Protein AF-A0A6A4F486-F1 (afdb_monomer)

InterPro domains:
  IPR052579 Zinc finger SWIM domain-containing protein [PTHR31569] (1-93)

pLDDT: mean 92.72, std 6.43, range [51.19, 98.0]

Sequence (93 aa):
MNEVRVLQSHFPEARVLICHFHVIKYLKEKRTKPEFGKVSSDDASQVDAAVHKMVYASSQEEYNSTRESLRGLCSRIGLEEFCKYFTKNWDSC

Secondary structure (DSSP, 8-state):
--HHHHHHHH-TTPPPPPPHHHHHHHHHHHHTSGGG----HHHHHHHHHHHHHHHT-SSHHHHHHHHHHHHHHHHHHT-HHHHHHHIIIIIT-

Solvent-accessible surface area (backbone atoms only — not comparable to full-atom values): 5460 Å² total; per-residue (Å²): 136,56,72,68,60,54,47,44,73,77,36,73,89,59,81,90,76,81,55,66,70,57,51,52,53,49,50,53,60,53,55,71,34,72,92,31,43,79,69,54,74,68,59,48,51,53,52,49,51,37,52,48,49,39,75,66,39,90,44,71,66,56,24,51,56,38,50,54,51,46,52,56,49,22,66,73,60,59,25,51,62,42,50,52,48,45,43,72,73,60,68,72,113

Organism: NCBI:txid129364

Radius of gyration: 14.82 Å; Cα contacts (8 Å, |Δi|>4): 57; chains: 1; bounding box: 40×21×34 Å

Foldseek 3Di:
DDPVVVCCVVPVPDDDDDDLVCQLVVLLVVLPDPVQPDFDPVLSVLLSVLSNQLSPPPDPVSNVVSLVVNCVSCVVGRRNVSNVVCCVPPVVD

Mean predicted aligned error: 4.0 Å

Structure (mmCIF, N/CA/C/O backbone):
data_AF-A0A6A4F486-F1
#
_entry.id   AF-A0A6A4F486-F1
#
loop_
_atom_site.group_PDB
_atom_site.id
_atom_site.type_symbol
_atom_site.label_atom_id
_atom_site.label_alt_id
_atom_site.label_comp_id
_atom_site.label_asym_id
_atom_site.label_entity_id
_atom_site.label_seq_id
_atom_site.pdbx_PDB_ins_code
_atom_site.Cartn_x
_atom_site.Cartn_y
_atom_site.Cartn_z
_atom_site.occupancy
_atom_site.B_iso_or_equiv
_atom_site.auth_seq_id
_atom_site.auth_comp_id
_atom_site.auth_asym_id
_atom_site.auth_atom_id
_atom_site.pdbx_PDB_model_num
ATOM 1 N N . MET A 1 1 ? -26.182 -6.553 -3.067 1.00 51.19 1 MET A N 1
ATOM 2 C CA . MET A 1 1 ? -25.978 -6.517 -1.601 1.00 51.19 1 MET A CA 1
ATOM 3 C C . MET A 1 1 ? -24.478 -6.672 -1.368 1.00 51.19 1 MET A C 1
ATOM 5 O O . MET A 1 1 ? -23.908 -7.559 -1.979 1.00 51.19 1 MET A O 1
ATOM 9 N N . ASN A 1 2 ? -23.822 -5.768 -0.637 1.00 81.94 2 ASN A N 1
ATOM 10 C CA . ASN A 1 2 ? -22.379 -5.845 -0.346 1.00 81.94 2 ASN A CA 1
ATOM 11 C C . ASN A 1 2 ? -22.216 -6.543 1.017 1.00 81.94 2 ASN A C 1
ATOM 13 O O . ASN A 1 2 ? -22.926 -6.156 1.943 1.00 81.94 2 ASN A O 1
ATOM 17 N N . GLU A 1 3 ? -21.334 -7.539 1.143 1.00 83.75 3 GLU A N 1
ATOM 18 C CA . GLU A 1 3 ? -21.087 -8.281 2.396 1.00 83.75 3 GLU A CA 1
ATOM 19 C C . GLU A 1 3 ? -20.834 -7.348 3.587 1.00 83.75 3 GLU A C 1
ATOM 21 O O . GLU A 1 3 ? -21.384 -7.561 4.665 1.00 83.75 3 GLU A O 1
ATOM 26 N N . VAL A 1 4 ? -20.113 -6.240 3.376 1.00 86.75 4 VAL A N 1
ATOM 27 C CA . VAL A 1 4 ? -19.856 -5.235 4.422 1.00 86.75 4 VAL A CA 1
ATOM 28 C C . VAL A 1 4 ? -21.155 -4.623 4.952 1.00 86.75 4 VAL A C 1
ATOM 30 O O . VAL A 1 4 ? -21.305 -4.444 6.156 1.00 86.75 4 VAL A O 1
ATOM 33 N N . ARG A 1 5 ? -22.129 -4.349 4.074 1.00 89.12 5 ARG A N 1
ATOM 34 C CA . ARG A 1 5 ? -23.426 -3.780 4.480 1.00 89.12 5 ARG A CA 1
ATOM 35 C C . ARG A 1 5 ? -24.263 -4.771 5.285 1.00 89.12 5 ARG A C 1
ATOM 37 O O . ARG A 1 5 ? -25.002 -4.347 6.164 1.00 89.12 5 ARG A O 1
ATOM 44 N N . VAL A 1 6 ? -24.147 -6.065 4.986 1.00 93.31 6 VAL A N 1
ATOM 45 C CA . VAL A 1 6 ? -24.819 -7.127 5.750 1.00 93.31 6 VAL A CA 1
ATOM 46 C C . VAL A 1 6 ? -24.199 -7.237 7.143 1.00 93.31 6 VAL A C 1
ATOM 48 O O . VAL A 1 6 ? -24.916 -7.276 8.138 1.00 93.31 6 VAL A O 1
ATOM 51 N N . LEU A 1 7 ? -22.866 -7.206 7.243 1.00 92.38 7 LEU A N 1
ATOM 52 C CA . LEU A 1 7 ? -22.184 -7.209 8.539 1.00 92.38 7 LEU A CA 1
ATOM 53 C C . LEU A 1 7 ? -22.568 -5.986 9.381 1.00 92.38 7 LEU A C 1
ATOM 55 O O . LEU A 1 7 ? -22.900 -6.142 10.549 1.00 92.38 7 LEU A O 1
ATOM 59 N N . GLN A 1 8 ? -22.613 -4.797 8.779 1.00 91.56 8 GLN A N 1
ATOM 60 C CA . GLN A 1 8 ? -23.032 -3.568 9.460 1.00 91.56 8 GLN A CA 1
ATOM 61 C C . GLN A 1 8 ? -24.490 -3.612 9.941 1.00 91.56 8 GLN A C 1
ATOM 63 O O . GLN A 1 8 ? -24.785 -3.087 11.009 1.00 91.56 8 GLN A O 1
ATOM 68 N N . SER A 1 9 ? -25.407 -4.233 9.187 1.00 94.38 9 SER A N 1
ATOM 69 C CA . SER A 1 9 ? -26.814 -4.320 9.603 1.00 94.38 9 SER A CA 1
ATOM 70 C C . SER A 1 9 ? -27.040 -5.313 10.742 1.00 94.38 9 SER A C 1
ATOM 72 O O . SER A 1 9 ? -27.917 -5.093 11.570 1.00 94.38 9 SER A O 1
ATOM 74 N N . HIS A 1 10 ? -26.281 -6.412 10.776 1.00 96.00 10 HIS A N 1
ATOM 75 C CA . HIS A 1 10 ? -26.416 -7.446 11.807 1.00 96.00 10 HIS A CA 1
ATOM 76 C C . HIS A 1 10 ? -25.550 -7.188 13.047 1.00 96.00 10 HIS A C 1
ATOM 78 O O . HIS A 1 10 ? -25.905 -7.634 14.136 1.00 96.00 10 HIS A O 1
ATOM 84 N N . PHE A 1 11 ? -24.441 -6.462 12.897 1.00 95.19 11 PHE A N 1
ATOM 85 C CA . PHE A 1 11 ? -23.478 -6.176 13.959 1.00 95.19 11 PHE A CA 1
ATOM 86 C C . PHE A 1 11 ? -23.098 -4.684 13.948 1.00 95.19 11 PHE A C 1
ATOM 88 O O . PHE A 1 11 ? -21.970 -4.342 13.593 1.00 95.19 11 PHE A O 1
ATOM 95 N N . PRO A 1 12 ? -24.020 -3.778 14.327 1.00 93.94 12 PRO A N 1
ATOM 96 C CA . PRO A 1 12 ? -23.812 -2.330 14.202 1.00 93.94 12 PRO A CA 1
ATOM 97 C C . PRO A 1 12 ? -22.637 -1.803 15.041 1.00 93.94 12 PRO A C 1
ATOM 99 O O . PRO A 1 12 ? -21.979 -0.848 14.641 1.00 93.94 12 PRO A O 1
ATOM 102 N N . GLU A 1 13 ? -22.329 -2.465 16.159 1.00 94.88 13 GLU A N 1
ATOM 103 C CA . GLU A 1 13 ? -21.212 -2.110 17.046 1.00 94.88 13 GLU A CA 1
ATOM 104 C C . GLU A 1 13 ? -19.873 -2.747 16.623 1.00 94.88 13 GLU A C 1
ATOM 106 O O . GLU A 1 13 ? -18.823 -2.444 17.192 1.00 94.88 13 GLU A O 1
ATOM 111 N N . ALA A 1 14 ? -19.877 -3.658 15.642 1.00 92.62 14 ALA A N 1
ATOM 112 C CA .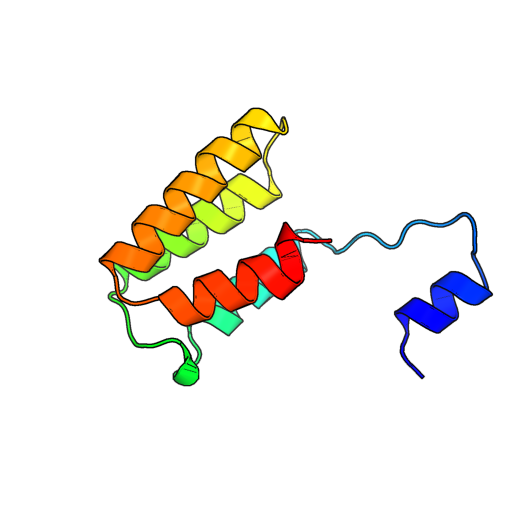 ALA A 1 14 ? -18.663 -4.327 15.189 1.00 92.62 14 ALA A CA 1
ATOM 113 C C . ALA A 1 14 ? -17.932 -3.497 14.127 1.00 92.62 14 ALA A C 1
ATOM 115 O O . ALA A 1 14 ? -18.524 -2.978 13.180 1.00 92.62 14 ALA A O 1
ATOM 116 N N . ARG A 1 15 ? -16.601 -3.443 14.232 1.00 89.44 15 ARG A N 1
ATOM 117 C CA . ARG A 1 15 ? -15.742 -2.875 13.189 1.00 89.44 15 ARG A CA 1
ATOM 118 C C . ARG A 1 15 ? -15.194 -3.988 12.305 1.00 89.44 15 ARG A C 1
ATOM 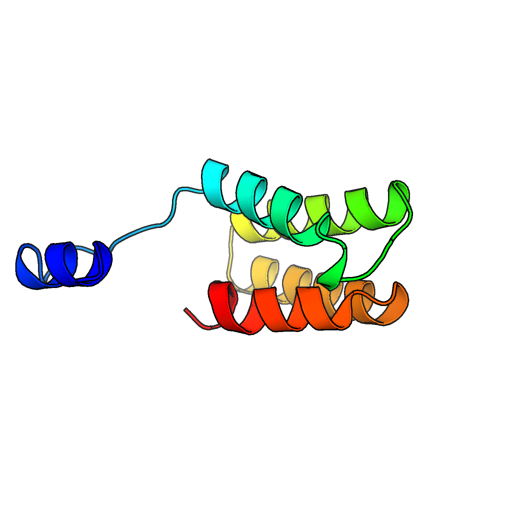120 O O . ARG A 1 15 ? -14.524 -4.896 12.789 1.00 89.44 15 ARG A O 1
ATOM 127 N N . VAL A 1 16 ? -15.437 -3.890 11.002 1.00 86.81 16 VAL A N 1
ATOM 128 C CA . VAL A 1 16 ? -14.819 -4.785 10.018 1.00 86.81 16 VAL A CA 1
ATOM 129 C C . VAL A 1 16 ? -13.381 -4.328 9.794 1.00 86.81 16 VAL A C 1
ATOM 131 O O . VAL A 1 16 ? -13.148 -3.220 9.316 1.00 86.81 16 VAL A O 1
ATOM 134 N N . LEU A 1 17 ? -12.422 -5.178 10.149 1.00 85.69 17 LEU A N 1
ATOM 135 C CA . LEU A 1 17 ? -11.002 -4.950 9.892 1.00 85.69 17 LEU A CA 1
ATOM 136 C C . LEU A 1 17 ? -10.552 -5.806 8.712 1.00 85.69 17 LEU A C 1
ATOM 138 O O . LEU A 1 17 ? -10.934 -6.972 8.595 1.00 85.69 17 LEU A O 1
ATOM 142 N N . ILE A 1 18 ? -9.718 -5.236 7.845 1.00 86.06 18 ILE A N 1
ATOM 143 C CA . ILE A 1 18 ? -9.140 -5.978 6.726 1.00 86.06 18 ILE A CA 1
ATOM 144 C C . ILE A 1 18 ? -7.878 -6.690 7.213 1.00 86.06 18 ILE A C 1
ATOM 146 O O . ILE A 1 18 ? -7.026 -6.114 7.884 1.00 86.06 18 ILE A O 1
ATOM 150 N N . CYS A 1 19 ? -7.751 -7.967 6.866 1.00 91.38 19 CYS A N 1
ATOM 151 C CA . CYS A 1 19 ? -6.592 -8.772 7.225 1.00 91.38 19 CYS A CA 1
ATOM 152 C C . CYS A 1 19 ? -5.313 -8.242 6.553 1.00 91.38 19 CYS A C 1
ATOM 154 O O . CYS A 1 19 ? -5.240 -8.205 5.324 1.00 91.38 19 CYS A O 1
ATOM 156 N N . HIS A 1 20 ? -4.282 -7.930 7.346 1.00 92.31 20 HIS A N 1
ATOM 157 C CA . HIS A 1 20 ? -2.987 -7.419 6.867 1.00 92.31 20 HIS A CA 1
ATOM 158 C C . HIS A 1 20 ? -2.376 -8.275 5.751 1.00 92.31 20 HIS A C 1
ATOM 160 O O . HIS A 1 20 ? -1.952 -7.750 4.722 1.00 92.31 20 HIS A O 1
ATOM 166 N N . PHE A 1 21 ? -2.393 -9.602 5.916 1.00 93.12 21 PHE A N 1
ATOM 167 C CA . PHE A 1 21 ? -1.883 -10.540 4.915 1.00 93.12 21 PHE A CA 1
ATOM 168 C C . PHE A 1 21 ? -2.576 -10.365 3.558 1.00 93.12 21 PHE A C 1
ATOM 170 O O . PHE A 1 21 ? -1.918 -10.290 2.517 1.00 93.12 21 PHE A O 1
ATOM 177 N N . HIS A 1 22 ? -3.906 -10.250 3.568 1.00 92.81 22 HIS A N 1
ATOM 178 C CA . HIS A 1 22 ? -4.680 -10.070 2.347 1.00 92.81 22 HIS A CA 1
ATOM 179 C C . HIS A 1 22 ? -4.481 -8.684 1.735 1.00 92.81 22 HIS A C 1
ATOM 181 O O . HIS A 1 22 ? -4.413 -8.598 0.514 1.00 92.81 22 HIS A O 1
ATOM 187 N N . VAL A 1 23 ? -4.318 -7.628 2.539 1.00 92.00 23 VAL A N 1
ATOM 188 C CA . VAL A 1 23 ? -4.009 -6.281 2.026 1.00 92.00 23 VAL A CA 1
ATOM 189 C C . VAL A 1 23 ? -2.695 -6.276 1.256 1.00 92.00 23 VAL A C 1
ATOM 191 O O . VAL A 1 23 ? -2.659 -5.847 0.103 1.00 92.00 23 VAL A O 1
ATOM 194 N N . ILE A 1 24 ? -1.626 -6.796 1.862 1.00 94.38 24 ILE A N 1
ATOM 195 C CA . ILE A 1 24 ? -0.290 -6.809 1.253 1.00 94.38 24 ILE A CA 1
ATOM 196 C C . ILE A 1 24 ? -0.311 -7.619 -0.044 1.00 94.38 24 ILE A C 1
ATOM 198 O O . ILE A 1 24 ? 0.135 -7.137 -1.087 1.00 94.38 24 ILE A O 1
ATOM 202 N N . LYS A 1 25 ? -0.880 -8.831 0.001 1.00 95.88 25 LYS A N 1
ATOM 203 C CA . LYS A 1 25 ? -1.013 -9.690 -1.179 1.00 95.88 25 LYS A CA 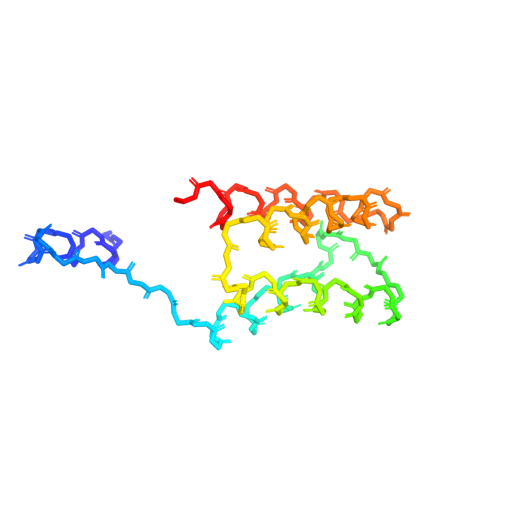1
ATOM 204 C C . LYS A 1 25 ? -1.807 -8.996 -2.288 1.00 95.88 25 LYS A C 1
ATOM 206 O O . LYS A 1 25 ? -1.355 -8.948 -3.429 1.00 95.88 25 LYS A O 1
ATOM 211 N N . TYR A 1 26 ? -2.960 -8.424 -1.951 1.00 95.31 26 TYR A N 1
ATOM 212 C CA . TYR A 1 26 ? -3.851 -7.798 -2.919 1.00 95.31 26 TYR A CA 1
ATOM 213 C C . TYR A 1 26 ? -3.234 -6.561 -3.571 1.00 95.31 26 TYR A C 1
ATOM 215 O O . TYR A 1 26 ? -3.322 -6.399 -4.784 1.00 95.31 26 TYR A O 1
ATOM 223 N N . LEU A 1 27 ? -2.592 -5.683 -2.797 1.00 94.62 27 LEU A N 1
ATOM 224 C CA . LEU A 1 27 ? -1.951 -4.483 -3.336 1.00 94.62 27 LEU A CA 1
ATOM 225 C C . LEU A 1 27 ? -0.778 -4.828 -4.257 1.00 94.62 27 LEU A C 1
ATOM 227 O O . LEU A 1 27 ? -0.641 -4.217 -5.320 1.00 94.62 27 LEU A O 1
ATOM 231 N N . LYS A 1 28 ? -0.002 -5.859 -3.907 1.00 94.69 28 LYS A N 1
ATOM 232 C CA . LYS A 1 28 ? 1.053 -6.401 -4.766 1.00 94.69 28 LYS A CA 1
ATOM 233 C C . LYS A 1 28 ? 0.497 -6.896 -6.103 1.00 94.69 28 LYS A C 1
ATOM 235 O O . LYS A 1 28 ? 1.018 -6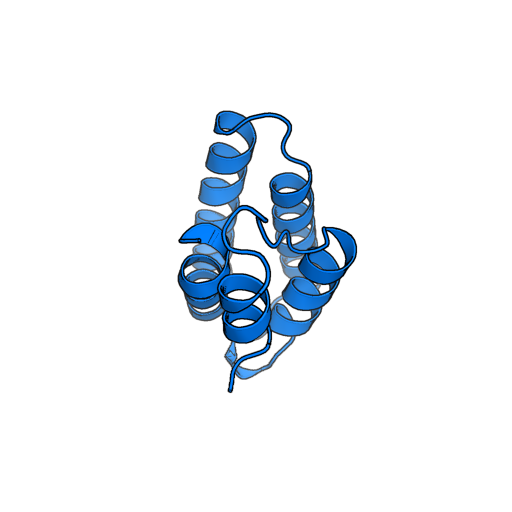.526 -7.153 1.00 94.69 28 LYS A O 1
ATOM 240 N N . GLU A 1 29 ? -0.574 -7.691 -6.072 1.00 95.25 29 GLU A N 1
ATOM 241 C CA . GLU A 1 29 ? -1.273 -8.190 -7.268 1.00 95.25 29 GLU A CA 1
ATOM 242 C C . GLU A 1 29 ? -1.952 -7.071 -8.069 1.00 95.25 29 GLU A C 1
ATOM 244 O O . GLU A 1 29 ? -2.065 -7.150 -9.289 1.00 95.25 29 GLU A O 1
ATOM 249 N N . LYS A 1 30 ? -2.421 -6.011 -7.405 1.00 94.25 30 LYS A N 1
ATOM 250 C CA . LYS A 1 30 ? -3.000 -4.852 -8.083 1.00 94.25 30 LYS A CA 1
ATOM 251 C C . LYS A 1 30 ? -1.955 -4.072 -8.848 1.00 94.25 30 LYS A C 1
ATOM 253 O O . LYS A 1 30 ? -2.195 -3.774 -10.008 1.00 94.25 30 LYS A O 1
ATOM 258 N N . ARG A 1 31 ? -0.804 -3.777 -8.245 1.00 94.25 31 ARG A N 1
ATOM 259 C CA . ARG A 1 31 ? 0.272 -3.034 -8.911 1.00 94.25 31 ARG A CA 1
ATOM 260 C C . ARG A 1 31 ? 0.764 -3.737 -10.180 1.00 94.25 31 ARG A C 1
ATOM 262 O O . ARG A 1 31 ? 1.115 -3.067 -11.139 1.00 94.25 31 ARG A O 1
ATOM 269 N N . THR A 1 32 ? 0.797 -5.072 -10.215 1.00 93.44 32 THR A N 1
ATOM 270 C CA . THR A 1 32 ? 1.260 -5.810 -11.408 1.00 93.44 32 THR A CA 1
ATOM 271 C C . THR A 1 32 ? 0.305 -5.713 -12.594 1.00 93.44 32 THR A C 1
ATOM 273 O O . THR A 1 32 ? 0.639 -6.186 -13.683 1.00 93.44 32 THR A O 1
ATOM 276 N N . LYS A 1 33 ? -0.886 -5.138 -12.408 1.00 94.00 33 LYS A N 1
ATOM 277 C CA . LYS A 1 33 ? -1.856 -5.042 -13.481 1.00 94.00 33 LYS A CA 1
ATOM 278 C C . LYS A 1 33 ? -1.438 -4.010 -14.539 1.00 94.00 33 LYS A C 1
ATOM 280 O O . LYS A 1 33 ? -1.074 -2.891 -14.173 1.00 94.00 33 LYS A O 1
ATOM 285 N N . PRO A 1 34 ? -1.543 -4.341 -15.842 1.00 89.12 34 PRO A N 1
ATOM 286 C CA . PRO A 1 34 ? -1.085 -3.468 -16.921 1.00 89.12 34 PRO A CA 1
ATOM 287 C C . PRO A 1 34 ? -1.722 -2.077 -16.930 1.00 89.12 34 PRO A C 1
ATOM 289 O O . PRO A 1 34 ? -1.074 -1.135 -17.379 1.00 89.12 34 PRO A O 1
ATOM 292 N N . GLU A 1 35 ? -2.959 -1.930 -16.434 1.00 91.06 35 GLU A N 1
ATOM 293 C 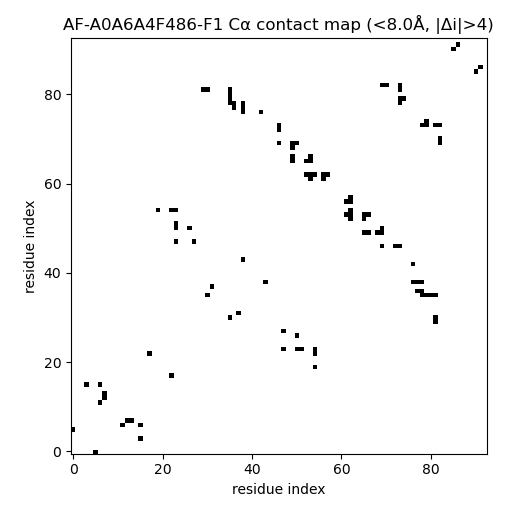CA . GLU A 1 35 ? -3.647 -0.633 -16.371 1.00 91.06 35 GLU A CA 1
ATOM 294 C C . GLU A 1 35 ? -2.932 0.420 -15.515 1.00 91.06 35 GLU A C 1
ATOM 296 O O . GLU A 1 35 ? -3.203 1.608 -15.668 1.00 91.06 35 GLU A O 1
ATOM 301 N N . PHE A 1 36 ? -2.017 0.009 -14.635 1.00 89.94 36 PHE A N 1
ATOM 302 C CA . PHE A 1 36 ? -1.268 0.925 -13.781 1.00 89.94 36 PHE A CA 1
ATOM 303 C C . PHE A 1 36 ? 0.129 1.260 -14.302 1.00 89.94 36 PHE A C 1
ATOM 305 O O . PHE A 1 36 ? 0.808 2.067 -13.681 1.00 89.94 36 PHE A O 1
ATOM 312 N N . GLY A 1 37 ? 0.547 0.678 -15.429 1.00 86.50 37 GLY A N 1
ATOM 313 C CA . GLY A 1 37 ? 1.880 0.864 -15.998 1.00 86.50 37 GLY A CA 1
ATOM 314 C C . GLY A 1 37 ? 2.830 -0.305 -15.725 1.00 86.50 37 GLY A C 1
ATOM 315 O O . GLY A 1 37 ? 2.512 -1.265 -15.024 1.00 86.50 37 GLY A O 1
ATOM 316 N N . LYS A 1 38 ? 4.016 -0.243 -16.337 1.00 87.88 38 LYS A N 1
ATOM 317 C CA . LYS A 1 38 ? 5.094 -1.224 -16.154 1.00 87.88 38 LYS A CA 1
ATOM 318 C C . LYS A 1 38 ? 6.244 -0.558 -15.414 1.00 87.88 38 LYS A C 1
ATOM 320 O O . LYS A 1 38 ? 6.683 0.511 -15.818 1.00 87.88 38 LYS A O 1
ATOM 325 N N . VAL A 1 39 ? 6.759 -1.227 -14.390 1.00 91.31 39 VAL A N 1
ATOM 326 C CA . VAL A 1 39 ? 7.920 -0.776 -13.615 1.00 91.31 39 VAL A CA 1
ATOM 327 C C . VAL A 1 39 ? 8.994 -1.852 -13.579 1.00 91.31 39 VAL A C 1
ATOM 329 O O . VAL A 1 39 ? 8.720 -3.025 -13.848 1.00 91.31 39 VAL A O 1
ATOM 332 N N . SER A 1 40 ? 10.221 -1.451 -13.251 1.00 93.62 40 SER A N 1
ATOM 333 C CA . SER A 1 40 ? 11.316 -2.391 -13.026 1.00 93.62 40 SER A CA 1
ATOM 334 C C . SER A 1 40 ? 11.027 -3.297 -11.818 1.00 93.62 40 SER A C 1
ATOM 336 O O . SER A 1 40 ? 10.207 -2.973 -10.954 1.00 93.62 40 SER A O 1
ATOM 338 N N . SER A 1 41 ? 11.716 -4.439 -11.738 1.00 93.81 41 SER A N 1
ATOM 339 C CA . SER A 1 41 ? 11.624 -5.322 -10.565 1.00 93.81 41 SER A CA 1
ATOM 340 C C . SER A 1 41 ? 12.072 -4.610 -9.282 1.00 93.81 41 SER A C 1
ATOM 342 O O . SER A 1 41 ? 11.482 -4.813 -8.220 1.00 93.81 41 SER A O 1
ATOM 344 N N . ASP A 1 42 ? 13.075 -3.738 -9.387 1.00 96.06 42 ASP A N 1
ATOM 345 C CA . ASP A 1 42 ? 13.631 -3.013 -8.246 1.00 96.06 42 ASP A CA 1
ATOM 346 C C . ASP A 1 42 ? 12.645 -1.957 -7.739 1.00 96.06 42 ASP A C 1
ATOM 348 O O . ASP A 1 42 ? 12.376 -1.881 -6.539 1.00 96.06 42 ASP A O 1
ATOM 352 N N . ASP A 1 43 ? 12.019 -1.198 -8.640 1.00 95.88 43 ASP A N 1
ATOM 353 C CA . ASP A 1 43 ? 10.978 -0.232 -8.276 1.00 95.88 43 ASP A CA 1
ATOM 354 C C . ASP A 1 43 ? 9.735 -0.930 -7.714 1.00 95.88 43 ASP A C 1
ATOM 356 O O . ASP A 1 43 ? 9.161 -0.484 -6.719 1.00 95.88 43 ASP A O 1
ATOM 360 N N . ALA A 1 44 ? 9.345 -2.071 -8.293 1.00 95.38 44 ALA A N 1
ATOM 361 C CA . ALA A 1 44 ? 8.261 -2.888 -7.762 1.00 95.38 44 ALA A CA 1
ATOM 362 C C . ALA A 1 44 ? 8.546 -3.314 -6.314 1.00 95.38 44 ALA A C 1
ATOM 364 O O . ALA A 1 44 ? 7.6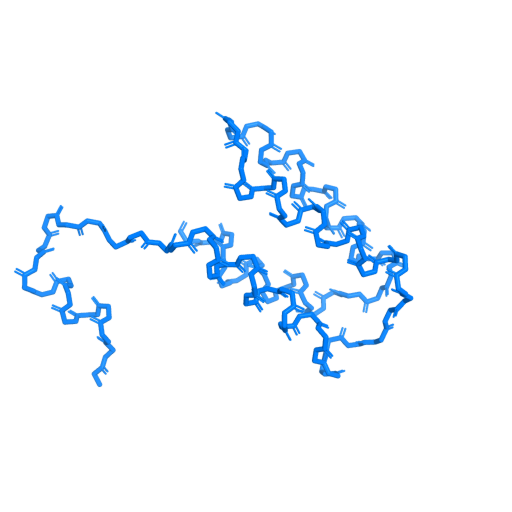87 -3.145 -5.447 1.00 95.38 44 ALA A O 1
ATOM 365 N N . SER A 1 45 ? 9.754 -3.806 -6.027 1.00 96.56 45 SER A N 1
ATOM 366 C CA . SER A 1 45 ? 10.126 -4.229 -4.673 1.00 96.56 45 SER A CA 1
ATOM 367 C C . SER A 1 45 ? 10.097 -3.078 -3.659 1.00 96.56 45 SER A C 1
ATOM 369 O O . SER A 1 45 ? 9.626 -3.270 -2.538 1.00 96.56 45 SER A O 1
ATOM 371 N N . GLN A 1 46 ? 10.493 -1.864 -4.061 1.00 97.25 46 GLN A N 1
ATOM 372 C CA . GLN A 1 46 ? 10.394 -0.665 -3.221 1.00 97.25 46 GLN A CA 1
ATOM 373 C C . GLN A 1 46 ? 8.937 -0.295 -2.914 1.00 97.25 46 GLN A C 1
ATOM 375 O O . GLN A 1 46 ? 8.615 0.036 -1.772 1.00 97.25 46 GLN A O 1
ATOM 380 N N . VAL A 1 47 ? 8.039 -0.394 -3.901 1.00 96.19 47 VAL A N 1
ATOM 381 C CA . VAL A 1 47 ? 6.598 -0.178 -3.686 1.00 96.19 47 VAL A CA 1
ATOM 382 C C . VAL A 1 47 ? 6.028 -1.220 -2.716 1.00 96.19 47 VAL A C 1
ATOM 384 O O . VAL A 1 47 ? 5.318 -0.850 -1.782 1.00 96.19 47 VAL A O 1
ATOM 387 N N . ASP A 1 48 ? 6.365 -2.505 -2.889 1.00 95.88 48 ASP A N 1
ATOM 388 C CA . ASP A 1 48 ? 5.916 -3.577 -1.983 1.00 95.88 48 ASP A CA 1
ATOM 389 C C . ASP A 1 48 ? 6.426 -3.359 -0.554 1.00 95.88 48 ASP A C 1
ATOM 391 O O . ASP A 1 48 ? 5.671 -3.528 0.405 1.00 95.88 48 ASP A O 1
ATOM 395 N N . ALA A 1 49 ? 7.685 -2.945 -0.402 1.00 97.44 49 ALA A N 1
ATOM 396 C CA . ALA A 1 49 ? 8.275 -2.648 0.897 1.00 97.44 49 ALA A CA 1
ATOM 397 C C . ALA A 1 49 ? 7.579 -1.463 1.585 1.00 97.44 49 ALA A C 1
ATOM 399 O O . ALA A 1 49 ? 7.299 -1.529 2.782 1.00 97.44 49 ALA A O 1
ATOM 400 N N . ALA A 1 50 ? 7.248 -0.406 0.837 1.00 96.94 50 ALA A N 1
ATOM 401 C CA . ALA A 1 50 ? 6.510 0.737 1.369 1.00 96.94 50 ALA A CA 1
ATOM 402 C C . ALA A 1 50 ? 5.098 0.338 1.827 1.00 96.94 50 ALA A C 1
ATOM 404 O O . ALA A 1 50 ? 4.689 0.698 2.930 1.00 96.94 50 ALA A O 1
ATOM 405 N N . VAL A 1 51 ? 4.377 -0.462 1.032 1.00 95.38 51 VAL A N 1
ATOM 406 C CA . VAL A 1 51 ? 3.065 -1.010 1.418 1.00 95.38 51 VAL A CA 1
ATOM 407 C C . VAL A 1 51 ? 3.173 -1.855 2.684 1.00 95.38 51 VAL A C 1
ATOM 409 O O . VAL A 1 51 ? 2.403 -1.655 3.620 1.00 95.38 51 VAL A O 1
ATOM 412 N N . HIS A 1 52 ? 4.148 -2.761 2.746 1.00 96.56 52 HIS A N 1
ATOM 413 C CA . HIS A 1 52 ? 4.369 -3.596 3.922 1.00 96.56 52 HIS A CA 1
ATOM 414 C C . HIS A 1 52 ? 4.651 -2.748 5.168 1.00 96.56 52 HIS A C 1
ATOM 416 O O . HIS A 1 52 ? 4.047 -2.966 6.215 1.00 96.56 52 HIS A O 1
ATOM 422 N N . LYS A 1 53 ? 5.532 -1.749 5.059 1.00 97.19 53 LYS A N 1
ATOM 423 C CA . LYS A 1 53 ? 5.865 -0.857 6.173 1.00 97.19 53 LYS A CA 1
ATOM 424 C C . LYS A 1 53 ? 4.654 -0.053 6.654 1.00 97.19 53 LYS A C 1
ATOM 426 O O . LYS A 1 53 ? 4.478 0.078 7.855 1.00 97.19 53 LYS A O 1
ATOM 431 N N . MET A 1 54 ? 3.791 0.422 5.753 1.00 95.88 54 MET A N 1
ATOM 432 C CA . MET A 1 54 ? 2.546 1.096 6.145 1.00 95.88 54 MET A CA 1
ATOM 433 C C . MET A 1 54 ? 1.589 0.162 6.893 1.00 95.88 54 MET A C 1
ATOM 435 O O . MET A 1 54 ? 1.043 0.549 7.918 1.00 95.88 54 MET A O 1
ATOM 439 N N . VAL A 1 55 ? 1.400 -1.073 6.418 1.00 94.25 55 VAL A N 1
ATOM 440 C CA . VAL A 1 55 ? 0.491 -2.047 7.055 1.00 94.25 55 VAL A CA 1
ATOM 441 C C . VAL A 1 55 ? 0.952 -2.431 8.467 1.00 94.25 55 VAL A C 1
ATOM 443 O O . VAL A 1 55 ? 0.125 -2.709 9.331 1.00 94.25 55 VAL A O 1
ATOM 446 N N . TYR A 1 56 ? 2.263 -2.435 8.707 1.00 95.69 56 TYR A N 1
ATOM 447 C CA . TYR A 1 56 ? 2.859 -2.742 10.009 1.00 95.69 56 TYR A CA 1
ATOM 448 C C . TYR A 1 56 ? 3.305 -1.503 10.795 1.00 95.69 56 TYR A C 1
ATOM 450 O O . TYR A 1 56 ? 4.019 -1.648 11.787 1.00 95.69 56 TYR A O 1
ATOM 458 N N . ALA A 1 57 ? 2.905 -0.303 10.371 1.00 96.50 57 ALA A N 1
ATOM 459 C CA . ALA A 1 57 ? 3.281 0.9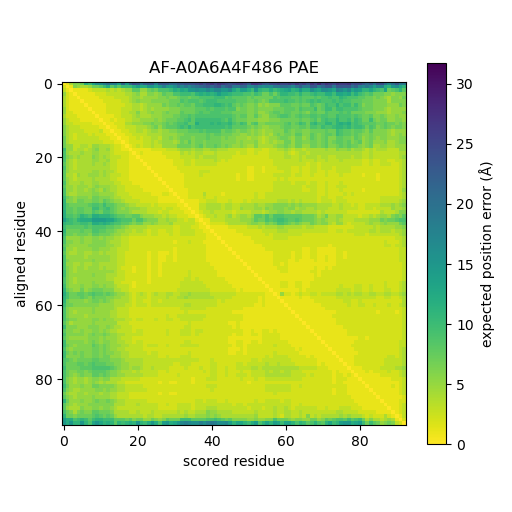23 11.056 1.00 96.50 57 ALA A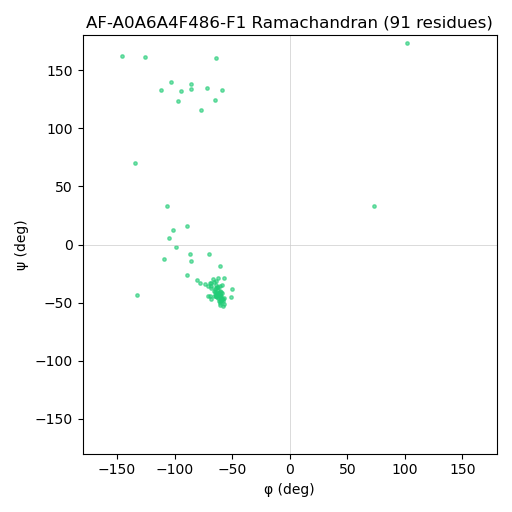 CA 1
ATOM 460 C C . ALA A 1 57 ? 2.790 0.898 12.510 1.00 96.50 57 ALA A C 1
ATOM 462 O O . ALA A 1 57 ? 1.640 0.563 12.798 1.00 96.50 57 ALA A O 1
ATOM 463 N N . SER A 1 58 ? 3.681 1.262 13.427 1.00 96.25 58 SER A N 1
ATOM 464 C CA . SER A 1 58 ? 3.405 1.267 14.867 1.00 96.25 58 SER A CA 1
ATOM 465 C C . SER A 1 58 ? 2.755 2.568 15.350 1.00 96.25 58 SER A C 1
ATOM 467 O O . SER A 1 58 ? 2.209 2.623 16.453 1.00 96.25 58 SER A O 1
ATOM 469 N N . SER A 1 59 ? 2.791 3.611 14.516 1.00 97.06 59 SER A N 1
ATOM 470 C CA . SER A 1 59 ? 2.194 4.914 14.782 1.00 97.06 59 SER A CA 1
ATOM 471 C C . SER A 1 59 ? 1.653 5.566 13.511 1.00 97.06 59 SER A C 1
ATOM 473 O O . SER A 1 59 ? 2.032 5.221 12.385 1.00 97.06 59 SER A O 1
ATOM 475 N N . GLN A 1 60 ? 0.783 6.559 13.698 1.00 95.06 60 GLN A N 1
ATOM 476 C CA . GLN A 1 60 ? 0.248 7.348 12.594 1.00 95.06 60 GLN A CA 1
ATOM 477 C C . GLN A 1 60 ? 1.356 8.143 11.889 1.00 95.06 60 GLN A C 1
ATOM 479 O O . GLN A 1 60 ? 1.325 8.303 10.670 1.00 95.06 60 GLN A O 1
ATOM 484 N N . GLU A 1 61 ? 2.356 8.622 12.628 1.00 97.81 61 GLU A N 1
ATOM 485 C CA . GLU A 1 61 ? 3.502 9.346 12.079 1.00 97.81 61 GLU A CA 1
ATOM 486 C C . GLU A 1 61 ? 4.343 8.455 11.155 1.00 97.81 61 GLU A C 1
ATOM 488 O O . GLU A 1 61 ? 4.708 8.880 10.056 1.00 97.81 61 GLU A O 1
ATOM 493 N N . GLU A 1 62 ? 4.614 7.210 11.565 1.00 97.88 62 GLU A N 1
ATOM 494 C CA . GLU A 1 62 ? 5.357 6.236 10.757 1.00 97.88 62 GLU A CA 1
ATOM 495 C C . GLU A 1 62 ? 4.599 5.892 9.469 1.00 97.88 62 GLU A C 1
ATOM 497 O O . GLU A 1 62 ? 5.188 5.870 8.377 1.00 97.88 62 GLU A O 1
ATOM 502 N N . TYR A 1 63 ? 3.284 5.683 9.589 1.00 97.25 63 TYR A N 1
ATOM 503 C CA . TYR A 1 63 ? 2.400 5.472 8.450 1.00 97.25 63 TYR A CA 1
ATOM 504 C C . TYR A 1 63 ? 2.458 6.664 7.487 1.00 97.25 63 TYR A C 1
ATOM 506 O O . TYR A 1 63 ? 2.768 6.490 6.309 1.00 97.25 63 TYR A O 1
ATOM 514 N N . ASN A 1 64 ? 2.245 7.886 7.986 1.00 97.00 64 ASN A N 1
ATOM 515 C CA . ASN A 1 64 ? 2.207 9.106 7.176 1.00 97.00 64 ASN A CA 1
ATOM 516 C C . ASN A 1 64 ? 3.535 9.359 6.454 1.00 97.00 64 ASN A C 1
ATOM 518 O O . ASN A 1 64 ? 3.543 9.651 5.259 1.00 97.00 64 ASN A O 1
ATOM 522 N N . SER A 1 65 ? 4.663 9.205 7.152 1.00 98.00 65 SER A N 1
ATOM 523 C CA . SER A 1 65 ? 5.999 9.358 6.564 1.00 98.00 65 SER A CA 1
ATOM 524 C C . SER A 1 65 ? 6.239 8.358 5.426 1.00 98.00 65 SER A C 1
ATOM 526 O O . SER A 1 65 ? 6.722 8.716 4.344 1.00 98.00 65 SER A O 1
ATOM 528 N N . THR A 1 66 ? 5.840 7.101 5.634 1.00 97.81 66 THR A N 1
ATOM 529 C CA . THR A 1 66 ? 5.964 6.051 4.617 1.00 97.81 66 THR A CA 1
ATOM 530 C C . THR A 1 66 ? 5.016 6.301 3.442 1.00 97.81 66 THR A C 1
ATOM 532 O O . THR A 1 66 ? 5.405 6.118 2.288 1.00 97.81 66 THR A O 1
ATOM 535 N N . ARG A 1 67 ? 3.803 6.796 3.706 1.00 96.69 67 ARG A N 1
ATOM 536 C CA . ARG A 1 67 ? 2.817 7.155 2.683 1.00 96.69 67 ARG A CA 1
ATOM 537 C C . ARG A 1 67 ? 3.311 8.273 1.767 1.00 96.69 67 ARG A C 1
ATOM 539 O O . ARG A 1 67 ? 3.191 8.154 0.549 1.00 96.69 67 ARG A O 1
ATOM 546 N N . GLU A 1 68 ? 3.888 9.341 2.318 1.00 96.88 68 GLU A N 1
ATOM 547 C CA . GLU A 1 68 ? 4.468 10.415 1.496 1.00 96.88 68 GLU A CA 1
ATOM 548 C C . GLU A 1 68 ? 5.654 9.905 0.661 1.00 96.88 68 GLU A C 1
ATOM 550 O O . GLU A 1 68 ? 5.781 10.241 -0.518 1.00 96.88 68 GLU A O 1
ATOM 555 N N . SER A 1 69 ? 6.464 9.001 1.223 1.00 96.62 69 SER A N 1
ATOM 556 C CA . SER A 1 69 ? 7.543 8.332 0.482 1.00 96.62 69 SER A CA 1
ATOM 557 C C . SER A 1 69 ? 7.007 7.493 -0.687 1.00 96.62 69 SER A C 1
ATOM 559 O O . SER A 1 69 ? 7.543 7.562 -1.794 1.00 96.62 69 SER A O 1
ATOM 561 N N . LEU A 1 70 ? 5.916 6.744 -0.477 1.00 96.31 70 LEU A N 1
ATOM 562 C CA . LEU A 1 70 ? 5.247 5.978 -1.533 1.00 96.31 70 LEU A CA 1
ATOM 563 C C . LEU A 1 70 ? 4.705 6.892 -2.640 1.00 96.31 70 LEU A C 1
ATOM 565 O O . LEU A 1 70 ? 4.846 6.561 -3.817 1.00 96.31 70 LEU A O 1
ATOM 569 N N . ARG A 1 71 ? 4.109 8.038 -2.288 1.00 95.81 71 ARG A N 1
ATOM 570 C CA . ARG A 1 71 ? 3.625 9.030 -3.265 1.00 95.81 71 ARG A CA 1
ATOM 571 C C . ARG A 1 71 ? 4.756 9.565 -4.136 1.00 95.81 71 ARG A C 1
ATOM 573 O O . ARG A 1 71 ? 4.633 9.555 -5.361 1.00 95.81 71 ARG A O 1
ATOM 580 N N . GLY A 1 72 ? 5.867 9.965 -3.516 1.00 96.19 72 GLY A N 1
ATOM 581 C CA . GLY A 1 72 ? 7.059 10.418 -4.235 1.00 96.19 72 GLY A CA 1
ATOM 582 C C . GLY A 1 72 ? 7.631 9.335 -5.154 1.00 96.19 72 GLY A C 1
ATOM 583 O O . GLY A 1 72 ? 7.949 9.611 -6.311 1.00 96.19 72 GLY A O 1
ATOM 584 N N . LEU A 1 73 ? 7.691 8.087 -4.675 1.00 95.50 73 LEU A N 1
ATOM 585 C CA . LEU A 1 73 ? 8.123 6.945 -5.480 1.00 95.50 73 LEU A CA 1
ATOM 586 C C . LEU A 1 73 ? 7.214 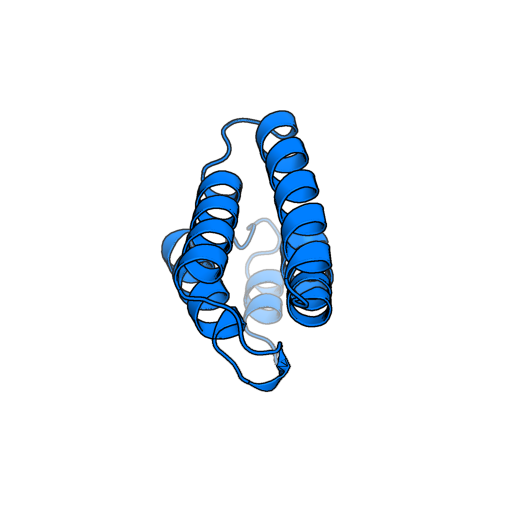6.743 -6.696 1.00 95.50 73 LEU A C 1
ATOM 588 O O . LEU A 1 73 ? 7.722 6.675 -7.810 1.00 95.50 73 LEU A O 1
ATOM 592 N N . CYS A 1 74 ? 5.893 6.704 -6.499 1.00 95.31 74 CYS A N 1
ATOM 593 C CA . CYS A 1 74 ? 4.928 6.489 -7.579 1.00 95.31 74 CYS A CA 1
ATOM 594 C C . CYS A 1 74 ? 5.034 7.558 -8.671 1.00 95.31 74 CYS A C 1
ATOM 596 O O . CYS A 1 74 ? 5.016 7.209 -9.846 1.00 95.31 74 CYS A O 1
ATOM 598 N N . SER A 1 75 ? 5.204 8.829 -8.291 1.00 94.88 75 SER A N 1
ATOM 599 C CA . SER A 1 75 ? 5.388 9.925 -9.252 1.00 94.88 75 SER A CA 1
ATOM 600 C C . SER A 1 75 ? 6.699 9.826 -10.036 1.00 94.88 75 SER A C 1
ATOM 602 O O . SER A 1 75 ? 6.777 10.300 -11.163 1.00 94.88 75 SER A O 1
ATOM 604 N N . ARG A 1 76 ? 7.751 9.237 -9.456 1.00 95.19 76 ARG A N 1
ATOM 605 C CA . ARG A 1 76 ? 9.050 9.085 -10.126 1.00 95.19 76 ARG A CA 1
ATOM 606 C C . ARG A 1 76 ? 9.052 7.944 -11.143 1.00 95.19 76 ARG A C 1
ATOM 608 O O . ARG A 1 76 ? 9.771 8.021 -12.133 1.00 95.19 76 ARG A O 1
ATOM 615 N N . ILE A 1 77 ? 8.291 6.884 -10.874 1.00 94.69 77 ILE A N 1
ATOM 616 C CA . ILE A 1 77 ? 8.314 5.631 -11.651 1.00 94.69 77 ILE A CA 1
ATOM 617 C C . ILE A 1 77 ? 7.093 5.458 -12.569 1.00 94.69 77 ILE A C 1
ATOM 619 O O . ILE A 1 77 ? 6.947 4.402 -13.178 1.00 94.69 77 ILE A O 1
ATOM 623 N N . GLY A 1 78 ? 6.216 6.463 -12.666 1.00 92.62 78 GLY A N 1
ATOM 624 C CA . GLY A 1 78 ? 5.036 6.426 -13.537 1.00 92.62 78 GLY A CA 1
ATOM 625 C C . GLY A 1 78 ? 3.910 5.508 -13.040 1.00 92.62 78 GLY A C 1
ATOM 626 O O . GLY A 1 78 ? 3.239 4.868 -13.847 1.00 92.62 78 GLY A O 1
ATOM 627 N N . LEU A 1 79 ? 3.737 5.385 -11.716 1.00 94.81 79 LEU A N 1
ATOM 628 C CA . LEU A 1 79 ? 2.664 4.612 -11.062 1.00 94.81 79 LEU A CA 1
ATOM 629 C C . LEU A 1 79 ? 1.585 5.517 -10.439 1.00 94.81 79 LEU A C 1
ATOM 631 O O . LEU A 1 79 ? 0.998 5.191 -9.401 1.00 94.81 79 LEU A O 1
ATOM 635 N N . GLU A 1 80 ? 1.301 6.673 -11.035 1.00 94.00 80 GLU A N 1
ATOM 636 C CA . GLU A 1 80 ? 0.340 7.639 -10.493 1.00 94.00 80 GLU A CA 1
ATOM 637 C C . GLU A 1 80 ? -1.065 7.044 -10.361 1.00 94.00 80 GLU A C 1
ATOM 639 O O . GLU A 1 80 ? -1.733 7.262 -9.350 1.00 94.00 80 GLU A O 1
ATOM 644 N N . GLU A 1 81 ? -1.511 6.253 -11.339 1.00 94.25 81 GLU A N 1
ATOM 645 C CA . GLU A 1 81 ? -2.840 5.630 -11.309 1.00 94.25 81 GLU A CA 1
ATOM 646 C C . GLU A 1 81 ? -2.956 4.559 -10.218 1.00 94.25 81 GLU A C 1
ATOM 648 O O . GLU A 1 81 ? -3.986 4.469 -9.543 1.00 94.25 81 GLU A O 1
ATOM 653 N N . PHE A 1 82 ? -1.883 3.802 -9.961 1.00 94.81 82 PHE A N 1
ATOM 654 C CA . PHE A 1 82 ? -1.838 2.900 -8.809 1.00 94.81 82 PHE A CA 1
ATOM 655 C C . PHE A 1 82 ? -1.907 3.687 -7.499 1.00 94.81 82 PHE A C 1
ATOM 657 O O . PHE A 1 82 ? -2.663 3.322 -6.600 1.00 94.81 82 PHE A O 1
ATOM 664 N N . CYS A 1 83 ? -1.166 4.791 -7.391 1.00 94.06 83 CYS A N 1
ATOM 665 C CA . CYS A 1 83 ? -1.169 5.623 -6.192 1.00 94.06 83 CYS A CA 1
ATOM 666 C C . CYS A 1 83 ? -2.549 6.249 -5.930 1.00 94.06 83 CYS A C 1
ATOM 668 O O . CYS A 1 83 ? -3.047 6.199 -4.806 1.00 94.06 83 CYS A O 1
ATOM 670 N N . LYS A 1 84 ? -3.225 6.749 -6.974 1.00 93.94 84 LYS A N 1
ATOM 671 C CA . LYS A 1 84 ? -4.615 7.231 -6.894 1.00 93.94 84 LYS A CA 1
ATOM 672 C C . LYS A 1 84 ? -5.567 6.127 -6.446 1.00 93.94 84 LYS A C 1
ATOM 674 O O . LYS A 1 84 ? -6.414 6.361 -5.583 1.00 93.94 84 LYS A O 1
ATOM 679 N N . TYR A 1 85 ? -5.421 4.923 -7.004 1.00 94.12 85 TYR A N 1
ATOM 680 C CA . TYR A 1 85 ? -6.195 3.760 -6.581 1.00 94.12 85 TYR A CA 1
ATOM 681 C C . TYR A 1 85 ? -5.956 3.443 -5.101 1.00 94.12 85 TYR A C 1
ATOM 683 O O . TYR A 1 85 ? -6.922 3.289 -4.355 1.00 94.12 85 TYR A O 1
ATOM 691 N N . PHE A 1 86 ? -4.699 3.397 -4.658 1.00 93.62 86 PHE A N 1
ATOM 692 C CA . PHE A 1 86 ? -4.347 3.174 -3.259 1.00 93.62 86 PHE A CA 1
ATOM 693 C C . PHE A 1 86 ? -4.984 4.232 -2.348 1.00 93.62 86 PHE A C 1
ATOM 695 O O . PHE A 1 86 ? -5.699 3.881 -1.414 1.00 93.62 86 PHE A O 1
ATOM 702 N N . THR A 1 87 ? -4.819 5.522 -2.659 1.00 92.94 87 THR A N 1
ATOM 703 C CA . THR A 1 87 ? -5.386 6.599 -1.839 1.00 92.94 87 THR A CA 1
ATOM 704 C C . THR A 1 87 ? -6.908 6.496 -1.732 1.00 92.94 87 THR A C 1
ATOM 706 O O . THR A 1 87 ? -7.443 6.556 -0.634 1.00 92.94 87 THR A O 1
ATOM 709 N N . LYS A 1 88 ? -7.606 6.276 -2.852 1.00 91.88 88 LYS A N 1
ATOM 710 C CA . LYS A 1 88 ? -9.076 6.215 -2.885 1.00 91.88 88 LYS A CA 1
ATOM 711 C C . LYS A 1 88 ? -9.668 4.987 -2.185 1.00 91.88 88 LYS A C 1
ATOM 713 O O . LYS A 1 88 ? -10.800 5.046 -1.719 1.00 91.88 88 LYS A O 1
ATOM 718 N N . ASN A 1 89 ? -8.976 3.850 -2.224 1.00 88.81 89 ASN A N 1
ATOM 719 C CA . ASN A 1 89 ? -9.555 2.568 -1.803 1.00 88.81 89 ASN A CA 1
ATOM 720 C C . ASN A 1 89 ? -8.980 2.040 -0.483 1.00 88.81 89 ASN A C 1
ATOM 722 O O . ASN A 1 89 ? -9.541 1.092 0.055 1.00 88.81 89 ASN A O 1
ATOM 726 N N . TRP A 1 90 ? -7.876 2.611 0.007 1.00 88.12 90 TRP A N 1
ATOM 727 C CA . TRP A 1 90 ? -7.170 2.120 1.194 1.00 88.12 90 TRP A CA 1
ATOM 728 C C . TRP A 1 90 ? -6.815 3.229 2.184 1.00 88.12 90 TRP A C 1
ATOM 730 O O . TRP A 1 90 ? -7.016 3.042 3.376 1.00 88.12 90 TRP A O 1
ATOM 740 N N . ASP A 1 91 ? -6.315 4.373 1.708 1.00 88.44 91 ASP A N 1
ATOM 741 C CA . ASP A 1 91 ? -5.881 5.470 2.592 1.00 88.44 91 ASP A CA 1
ATOM 742 C C . ASP A 1 91 ? -7.041 6.339 3.097 1.00 88.44 91 ASP A C 1
ATOM 744 O O . ASP A 1 91 ? -6.966 6.906 4.178 1.00 88.44 91 ASP A O 1
ATOM 748 N N . SER A 1 92 ? -8.111 6.476 2.309 1.00 80.19 92 SER A N 1
ATOM 749 C CA . SER A 1 92 ? -9.264 7.322 2.642 1.00 80.19 92 SER A CA 1
ATOM 750 C C . SER A 1 92 ? -10.364 6.604 3.436 1.00 80.19 92 SER A C 1
ATOM 752 O O . SER A 1 92 ? -11.502 7.077 3.432 1.00 80.19 92 SER A O 1
ATOM 754 N N . CYS A 1 93 ? -10.063 5.438 4.014 1.00 63.59 93 CYS A N 1
ATOM 755 C CA . CYS A 1 93 ? -11.014 4.624 4.776 1.00 63.59 93 CYS A CA 1
ATOM 756 C C . CYS A 1 93 ? -11.120 5.049 6.241 1.00 63.59 93 CYS A C 1
ATOM 758 O O . CYS A 1 93 ? -10.080 5.389 6.843 1.00 63.59 93 CYS A O 1
#